Protein AF-A0A5A9FKW9-F1 (afdb_monomer_lite)

Sequence (111 aa):
MALPLELAAQIERFRESRSLQSESDALRRLVEIGLGSIDTPNDLANRCADATSAGNSINYVIANILEDHPLIRSININNETVEIYLHGDQEIHFDKLTKKWLLNRRDLIPF

Structure (mmCIF, N/CA/C/O backbone):
data_AF-A0A5A9FKW9-F1
#
_entry.id   AF-A0A5A9FKW9-F1
#
loop_
_atom_site.group_PDB
_atom_site.id
_atom_site.type_symbol
_atom_site.label_atom_id
_atom_site.label_alt_id
_atom_site.label_comp_id
_atom_site.label_asym_id
_atom_site.label_entity_id
_atom_site.label_seq_id
_atom_site.pdbx_PDB_ins_code
_atom_site.Cartn_x
_atom_site.Cartn_y
_atom_site.Cartn_z
_atom_site.occupancy
_atom_site.B_iso_or_equiv
_atom_site.auth_seq_id
_atom_site.auth_comp_id
_atom_site.auth_asym_id
_atom_site.auth_atom_id
_atom_site.pdbx_PDB_model_num
ATOM 1 N N . MET A 1 1 ? -8.422 -21.767 23.922 1.00 48.41 1 MET A N 1
ATOM 2 C CA . MET A 1 1 ? -7.202 -21.020 24.296 1.00 48.41 1 MET A CA 1
ATOM 3 C C . MET A 1 1 ? -7.657 -19.693 24.869 1.00 48.41 1 MET A C 1
ATOM 5 O O . MET A 1 1 ? -8.474 -19.051 24.226 1.00 48.41 1 MET A O 1
ATOM 9 N N . ALA A 1 2 ? -7.236 -19.337 26.081 1.00 62.31 2 ALA A N 1
ATOM 10 C CA . ALA A 1 2 ? -7.580 -18.046 26.676 1.00 62.31 2 ALA A CA 1
ATOM 11 C C . ALA A 1 2 ? -6.666 -16.955 26.100 1.00 62.31 2 ALA A C 1
ATOM 13 O O . ALA A 1 2 ? -5.482 -17.209 25.872 1.00 62.31 2 ALA A O 1
ATOM 14 N N . LEU A 1 3 ? -7.215 -15.765 25.852 1.00 63.72 3 LEU A N 1
ATOM 15 C CA . LEU A 1 3 ? -6.419 -14.594 25.490 1.00 63.72 3 LEU A CA 1
ATOM 16 C C . LEU A 1 3 ? -5.460 -14.260 26.648 1.00 63.72 3 LEU A C 1
ATOM 18 O O . LEU A 1 3 ? -5.847 -14.409 27.811 1.00 63.72 3 LEU A O 1
ATOM 22 N N . PRO A 1 4 ? -4.221 -13.816 26.368 1.00 82.38 4 PRO A N 1
ATOM 23 C CA . PRO A 1 4 ? -3.322 -13.317 27.403 1.00 82.38 4 PRO A CA 1
ATOM 24 C C . PRO A 1 4 ? -4.030 -12.253 28.250 1.00 82.38 4 PRO A C 1
ATOM 26 O O . PRO A 1 4 ? -4.684 -11.368 27.698 1.00 82.38 4 PRO A O 1
ATOM 29 N N . LEU A 1 5 ? -3.898 -12.329 29.577 1.00 78.75 5 LEU A N 1
ATOM 30 C CA . LEU A 1 5 ? -4.632 -11.478 30.527 1.00 78.75 5 LEU A CA 1
ATOM 31 C C . LEU A 1 5 ? -4.483 -9.977 30.212 1.00 78.75 5 LEU A C 1
ATOM 33 O O . LEU A 1 5 ? -5.436 -9.208 30.306 1.00 78.75 5 LEU A O 1
ATOM 37 N N . GLU A 1 6 ? -3.288 -9.577 29.777 1.00 76.44 6 GLU A N 1
ATOM 38 C CA . GLU A 1 6 ? -2.985 -8.205 29.367 1.00 76.44 6 GLU A CA 1
ATOM 39 C C . GLU A 1 6 ? -3.768 -7.762 28.126 1.00 76.44 6 GLU A C 1
ATOM 41 O O . GLU A 1 6 ? -4.224 -6.622 28.063 1.00 76.44 6 GLU A O 1
ATOM 46 N N . LEU A 1 7 ? -3.956 -8.659 27.155 1.00 78.00 7 LEU A N 1
ATOM 47 C CA . LEU A 1 7 ? -4.681 -8.370 25.922 1.00 78.00 7 LEU A CA 1
ATOM 48 C C . LEU A 1 7 ? -6.181 -8.225 26.195 1.00 78.00 7 LEU A C 1
ATOM 50 O O . LEU A 1 7 ? -6.794 -7.272 25.724 1.00 78.00 7 LEU A O 1
ATOM 54 N N . ALA A 1 8 ? -6.753 -9.101 27.026 1.00 84.12 8 ALA A N 1
ATOM 55 C CA . ALA A 1 8 ? -8.139 -8.972 27.478 1.00 84.12 8 ALA A CA 1
ATOM 56 C C . ALA A 1 8 ? -8.371 -7.634 28.210 1.00 84.12 8 ALA A C 1
ATOM 58 O O . ALA A 1 8 ? -9.327 -6.917 27.921 1.00 84.12 8 ALA A O 1
ATOM 59 N N . ALA A 1 9 ? -7.439 -7.228 29.081 1.00 85.19 9 ALA A N 1
ATOM 60 C CA . ALA A 1 9 ? -7.514 -5.945 29.782 1.00 85.19 9 ALA A CA 1
ATOM 61 C C . ALA A 1 9 ? -7.382 -4.719 28.855 1.00 85.19 9 ALA A C 1
ATOM 63 O O . ALA A 1 9 ? -7.857 -3.634 29.196 1.00 85.19 9 ALA A O 1
ATOM 64 N N . GLN A 1 10 ? -6.711 -4.852 27.708 1.00 83.19 10 GLN A N 1
ATOM 65 C CA . GLN A 1 10 ? -6.640 -3.795 26.694 1.00 83.19 10 GLN A CA 1
ATOM 66 C C . GLN A 1 10 ? -7.922 -3.717 25.860 1.00 83.19 10 GLN A C 1
ATOM 68 O O . GLN A 1 10 ? -8.422 -2.615 25.627 1.00 83.19 10 GLN A O 1
ATOM 73 N N . ILE A 1 11 ? -8.474 -4.867 25.460 1.00 85.75 11 ILE A N 1
ATOM 74 C CA . ILE A 1 11 ? -9.754 -4.944 24.743 1.00 85.75 11 ILE A CA 1
ATOM 75 C C . ILE A 1 11 ? -10.864 -4.324 25.595 1.00 85.75 11 ILE A C 1
ATOM 77 O O . ILE A 1 11 ? -11.657 -3.533 25.086 1.00 85.75 11 ILE A O 1
ATOM 81 N N . GLU A 1 12 ? -10.869 -4.593 26.901 1.00 87.50 12 GLU A N 1
ATOM 82 C CA . GLU A 1 12 ? -11.900 -4.077 27.798 1.00 87.50 12 GLU A CA 1
ATOM 83 C C . GLU A 1 12 ? -11.792 -2.564 28.022 1.00 87.50 12 GLU A C 1
ATOM 85 O O . GLU A 1 12 ? -12.782 -1.843 27.898 1.00 87.50 12 GLU A O 1
ATOM 90 N N . ARG A 1 13 ? -10.574 -2.039 28.208 1.00 87.12 13 ARG A N 1
ATOM 91 C CA . ARG A 1 13 ? -10.339 -0.585 28.243 1.00 87.12 13 ARG A CA 1
ATOM 92 C C . ARG A 1 13 ? -10.785 0.101 26.950 1.00 87.12 13 ARG A C 1
ATOM 94 O O . ARG A 1 13 ? -11.371 1.184 26.986 1.00 87.12 13 ARG A O 1
ATOM 101 N N . PHE A 1 14 ? -10.526 -0.524 25.802 1.00 85.19 14 PHE A N 1
ATOM 102 C CA . PHE A 1 14 ? -10.976 -0.013 24.511 1.00 85.19 14 PHE A CA 1
ATOM 103 C C . PHE A 1 14 ? -12.508 -0.009 24.414 1.00 85.19 14 PHE A C 1
ATOM 105 O O . PHE A 1 14 ? -13.088 1.014 24.038 1.0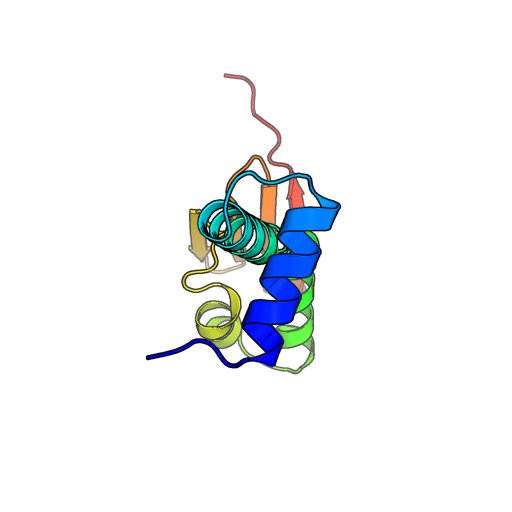0 85.19 14 PHE A O 1
ATOM 112 N N . ARG A 1 15 ? -13.160 -1.107 24.819 1.00 91.94 15 ARG A N 1
ATOM 113 C CA . ARG A 1 15 ? -14.622 -1.245 24.875 1.00 91.94 15 ARG A CA 1
ATOM 114 C C . ARG A 1 15 ? -15.257 -0.122 25.692 1.00 91.94 15 ARG A C 1
ATOM 116 O O . ARG A 1 15 ? -16.152 0.557 25.190 1.00 91.94 15 ARG A O 1
ATOM 123 N N . GLU A 1 16 ? -14.763 0.102 26.909 1.00 88.25 16 GLU A N 1
ATOM 124 C CA . GLU A 1 16 ? -15.250 1.144 27.819 1.00 88.25 16 GLU A CA 1
ATOM 125 C C . GLU A 1 16 ? -15.063 2.545 27.227 1.00 88.25 16 GLU A C 1
ATOM 127 O O . GLU A 1 16 ? -16.019 3.317 27.138 1.00 88.25 16 GLU A O 1
ATOM 132 N N . SER A 1 17 ? -13.862 2.852 26.725 1.00 85.81 17 SER A N 1
ATOM 133 C CA . SER A 1 17 ? -13.538 4.169 26.152 1.00 85.81 17 SER A CA 1
ATOM 134 C C . SER A 1 17 ? -14.388 4.545 24.932 1.00 85.81 17 SER A C 1
ATOM 136 O O . SER A 1 17 ? -14.577 5.725 24.634 1.00 85.81 17 SER A O 1
ATOM 138 N N . ARG A 1 18 ? -14.904 3.542 24.213 1.00 81.31 18 ARG A N 1
ATOM 139 C CA . ARG A 1 18 ? -15.727 3.700 23.008 1.00 81.31 18 ARG A CA 1
ATOM 140 C C . ARG A 1 18 ? -17.201 3.374 23.242 1.00 81.31 18 ARG A C 1
ATOM 142 O O . ARG A 1 18 ? -17.968 3.407 22.284 1.00 81.31 18 ARG A O 1
ATOM 149 N N . SER A 1 19 ? -17.595 3.099 24.490 1.00 89.25 19 SER A N 1
ATOM 150 C CA . SER A 1 19 ? -18.968 2.733 24.870 1.00 89.25 19 SER A CA 1
ATOM 151 C C . SER A 1 19 ? -19.539 1.585 24.025 1.00 89.25 19 SER A C 1
ATOM 153 O O . SER A 1 19 ? -20.692 1.618 23.597 1.00 89.25 19 SER A O 1
ATOM 155 N N . LEU A 1 20 ? -18.712 0.573 23.751 1.00 87.25 20 LEU A N 1
ATOM 156 C CA . LEU A 1 20 ? -19.103 -0.589 22.954 1.00 87.25 20 LEU A CA 1
ATOM 157 C C . LEU A 1 20 ? -19.858 -1.613 23.814 1.00 87.25 20 LEU A C 1
ATOM 159 O O . LEU A 1 20 ? -19.560 -1.817 24.996 1.00 87.25 20 LEU A O 1
ATOM 163 N N . GLN A 1 21 ? -20.851 -2.261 23.205 1.00 85.62 21 GLN A N 1
ATOM 164 C CA . GLN A 1 21 ? -21.820 -3.100 23.914 1.00 85.62 21 GLN A CA 1
ATOM 165 C C . GLN A 1 21 ? -21.248 -4.450 24.360 1.00 85.62 21 GLN A C 1
ATOM 167 O O . GLN A 1 21 ? -21.728 -5.014 25.341 1.00 85.62 21 GLN A O 1
ATOM 172 N N . SER A 1 22 ? -20.214 -4.955 23.684 1.00 89.25 22 SER A N 1
ATOM 173 C CA . SER A 1 22 ? -19.604 -6.246 24.003 1.00 89.25 22 SER A CA 1
ATOM 174 C C . SER A 1 22 ? -18.097 -6.274 23.741 1.00 89.25 22 SER A C 1
ATOM 176 O O . SER A 1 22 ? -17.563 -5.481 22.961 1.00 89.25 22 SER A O 1
ATOM 178 N N . GLU A 1 23 ? -17.405 -7.214 24.387 1.00 85.69 23 GLU A N 1
ATOM 179 C CA . GLU A 1 23 ? -15.996 -7.523 24.108 1.00 85.69 23 GLU A CA 1
ATOM 180 C C . GLU A 1 23 ? -15.810 -7.955 22.645 1.00 85.69 23 GLU A C 1
ATOM 182 O O . GLU A 1 23 ? -14.850 -7.556 21.992 1.00 85.69 23 GLU A O 1
ATOM 187 N N . SER A 1 24 ? -16.769 -8.705 22.090 1.00 85.94 24 SER A N 1
ATOM 188 C CA . SER A 1 24 ? -16.757 -9.122 20.684 1.00 85.94 24 SER A CA 1
ATOM 189 C C . SER A 1 24 ? -16.851 -7.940 19.715 1.00 85.94 24 SER A C 1
ATOM 191 O O . SER A 1 24 ? -16.163 -7.947 18.696 1.00 85.94 24 SER A O 1
ATOM 193 N N . ASP A 1 25 ? -17.633 -6.904 20.037 1.00 81.94 25 ASP A N 1
ATOM 194 C CA . ASP A 1 25 ? -17.689 -5.671 19.239 1.00 81.94 25 ASP A CA 1
ATOM 195 C C . ASP A 1 25 ? -16.385 -4.880 19.333 1.00 81.94 25 ASP A C 1
ATOM 197 O O . ASP A 1 25 ? -15.910 -4.353 18.329 1.00 81.94 25 ASP A O 1
ATOM 201 N N . ALA A 1 26 ? -15.773 -4.828 20.519 1.00 86.12 26 ALA A N 1
ATOM 202 C CA . ALA A 1 26 ? -14.461 -4.219 20.708 1.00 86.12 26 ALA A CA 1
ATOM 203 C C . ALA A 1 26 ? -13.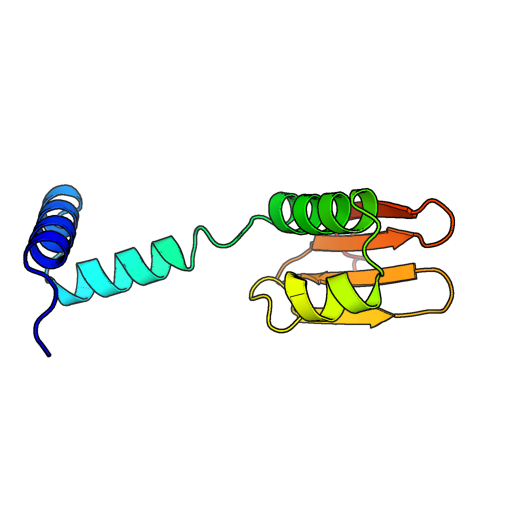381 -4.949 19.903 1.00 86.12 26 ALA A C 1
ATOM 205 O O . ALA A 1 26 ? -12.608 -4.302 19.202 1.00 86.12 26 ALA A O 1
ATOM 206 N N . LEU A 1 27 ? -13.376 -6.283 19.928 1.00 86.19 27 LEU A N 1
ATOM 207 C CA . LEU A 1 27 ? -12.487 -7.122 19.125 1.00 86.19 27 LEU A CA 1
ATOM 208 C C . LEU A 1 27 ? -12.701 -6.910 17.630 1.00 86.19 27 LEU A C 1
ATOM 210 O O . LEU A 1 27 ? -11.740 -6.630 16.920 1.00 86.19 27 LEU A O 1
ATOM 214 N N . ARG A 1 28 ? -13.949 -6.980 17.150 1.00 82.88 28 ARG A N 1
ATOM 215 C CA . ARG A 1 28 ? -14.274 -6.706 15.745 1.00 82.88 28 ARG A CA 1
ATOM 216 C 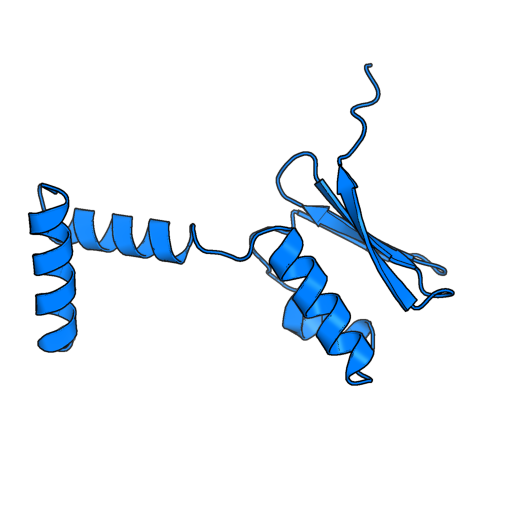C . ARG A 1 28 ? -13.789 -5.317 15.349 1.00 82.88 28 ARG A C 1
ATOM 218 O O . ARG A 1 28 ? -13.159 -5.185 14.310 1.00 82.88 28 ARG A O 1
ATOM 225 N N . ARG A 1 29 ? -14.022 -4.299 16.179 1.00 78.00 29 ARG A N 1
ATOM 226 C CA . ARG A 1 29 ? -13.641 -2.922 15.863 1.00 78.00 29 ARG A CA 1
ATOM 227 C C . ARG A 1 29 ? -12.134 -2.697 15.923 1.00 78.00 29 ARG A C 1
ATOM 229 O O . ARG A 1 29 ? -11.620 -1.954 15.102 1.00 78.00 29 ARG A O 1
ATOM 236 N N . LEU A 1 30 ? -11.419 -3.340 16.843 1.00 81.75 30 LEU A N 1
ATOM 237 C CA . LEU A 1 30 ? -9.954 -3.323 16.897 1.00 81.75 30 LEU A CA 1
ATOM 238 C C . LEU A 1 30 ? -9.339 -4.043 15.702 1.00 81.75 30 LEU A C 1
ATOM 240 O O . LEU A 1 30 ? -8.355 -3.564 15.156 1.00 81.75 30 LEU A O 1
ATOM 244 N N . VAL A 1 31 ? -9.937 -5.153 15.270 1.00 80.25 31 VAL A N 1
ATOM 245 C CA . VAL A 1 31 ? -9.544 -5.849 14.044 1.00 80.25 31 VAL A CA 1
ATOM 246 C C . VAL A 1 31 ? -9.847 -4.976 12.833 1.00 80.25 31 VAL A C 1
ATOM 248 O O . VAL A 1 31 ? -8.961 -4.782 12.027 1.00 80.25 31 VAL A O 1
ATOM 251 N N . GLU A 1 32 ? -11.022 -4.359 12.724 1.00 74.62 32 GLU A N 1
ATOM 252 C CA . GLU A 1 32 ? -11.350 -3.405 11.653 1.00 74.62 32 GLU A CA 1
ATOM 253 C C . GLU A 1 32 ? -10.465 -2.158 11.667 1.00 74.62 32 GLU A C 1
ATOM 255 O O . GLU A 1 32 ? -10.193 -1.610 10.611 1.00 74.62 32 GLU A O 1
ATOM 260 N N . ILE A 1 33 ? -10.026 -1.691 12.839 1.00 71.81 33 ILE A N 1
ATOM 261 C CA . ILE A 1 33 ? -9.079 -0.581 12.964 1.00 71.81 33 ILE A CA 1
ATOM 262 C C . ILE A 1 33 ? -7.682 -1.046 12.592 1.00 71.81 33 ILE A C 1
ATOM 264 O O . ILE A 1 33 ? -7.033 -0.328 11.861 1.00 71.81 33 ILE A O 1
A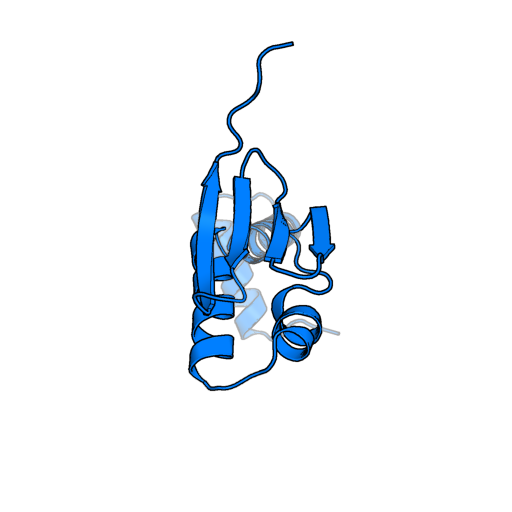TOM 268 N N . GLY A 1 34 ? -7.226 -2.224 13.015 1.00 69.12 34 GLY A N 1
ATOM 269 C CA . GLY A 1 34 ? -5.938 -2.790 12.599 1.00 69.12 34 GLY A CA 1
ATOM 270 C C . GLY A 1 34 ? -5.897 -3.102 11.100 1.00 69.12 34 GLY A C 1
ATOM 271 O O . GLY A 1 34 ? -4.898 -2.861 10.431 1.00 69.12 34 GLY A O 1
ATOM 272 N N . LEU A 1 35 ? -7.028 -3.563 10.564 1.00 64.56 35 LEU A N 1
ATOM 273 C CA . LEU A 1 35 ? -7.303 -3.743 9.141 1.00 64.56 35 LEU A CA 1
ATOM 274 C C . LEU A 1 35 ? -7.686 -2.420 8.443 1.00 64.56 35 LEU A C 1
ATOM 276 O O . LEU A 1 35 ? -7.837 -2.378 7.234 1.00 64.56 35 LEU A O 1
ATOM 280 N N . GLY A 1 36 ? -7.886 -1.328 9.171 1.00 56.09 36 GLY A N 1
ATOM 281 C CA . GLY A 1 36 ? -8.247 -0.008 8.636 1.00 56.09 36 GLY A CA 1
ATOM 282 C C . GLY A 1 36 ? -7.085 0.980 8.708 1.00 56.09 36 GLY A C 1
ATOM 283 O O . GLY A 1 36 ? -7.038 1.939 7.948 1.00 56.09 36 GLY A O 1
ATOM 284 N N . SER A 1 37 ? -6.124 0.707 9.590 1.00 56.44 37 SER A N 1
ATOM 285 C CA . SER A 1 37 ? -4.777 1.266 9.663 1.00 56.44 37 SER A CA 1
ATOM 286 C C . SER A 1 37 ? -3.818 0.549 8.714 1.00 56.44 37 SER A C 1
ATOM 288 O O . SER A 1 37 ? -2.608 0.720 8.828 1.00 56.44 37 SER A O 1
ATOM 290 N N . ILE A 1 38 ? -4.359 -0.287 7.822 1.00 62.88 38 ILE A N 1
ATOM 291 C CA . ILE A 1 38 ? -3.669 -0.803 6.645 1.00 62.88 38 ILE A CA 1
ATOM 292 C C . ILE A 1 38 ? -3.117 0.400 5.889 1.00 62.88 38 ILE A C 1
ATOM 294 O O . ILE A 1 38 ? -3.864 1.351 5.658 1.00 62.88 38 ILE A O 1
ATOM 298 N N . ASP A 1 39 ? -1.820 0.337 5.576 1.00 73.94 39 ASP A N 1
ATOM 299 C CA . ASP A 1 39 ? -1.047 1.295 4.781 1.00 73.94 39 ASP A CA 1
ATOM 300 C C . ASP A 1 39 ? -1.930 2.186 3.907 1.00 73.94 39 ASP A C 1
ATOM 302 O O . ASP A 1 39 ? -2.747 1.687 3.136 1.00 73.94 39 ASP A O 1
ATOM 306 N N . THR A 1 40 ? -1.754 3.505 3.971 1.00 85.62 40 THR A N 1
ATOM 307 C CA . THR A 1 40 ? -2.326 4.377 2.944 1.00 85.62 40 THR A CA 1
ATOM 308 C C . THR A 1 40 ? -1.652 4.087 1.595 1.00 85.62 40 THR A C 1
ATOM 310 O O . THR A 1 40 ? -0.543 3.549 1.551 1.00 85.62 40 THR A O 1
ATOM 313 N N . PRO A 1 41 ? -2.245 4.491 0.456 1.00 88.00 41 PRO A N 1
ATOM 314 C CA . PRO A 1 41 ? -1.564 4.416 -0.838 1.00 88.00 41 PRO A CA 1
ATOM 315 C C . PRO A 1 41 ? -0.163 5.050 -0.840 1.00 88.00 41 PRO A C 1
ATOM 317 O O . PRO A 1 41 ? 0.728 4.566 -1.534 1.00 88.00 41 PRO A O 1
ATOM 320 N N . ASN A 1 42 ? 0.042 6.101 -0.036 1.00 87.00 42 ASN A N 1
ATOM 321 C CA . ASN A 1 42 ? 1.354 6.714 0.160 1.00 87.00 42 ASN A CA 1
ATOM 322 C C . ASN A 1 42 ? 2.309 5.797 0.929 1.00 87.00 42 ASN A C 1
ATOM 324 O O . ASN A 1 42 ? 3.464 5.674 0.535 1.00 87.00 42 ASN A O 1
ATOM 328 N N . ASP A 1 43 ? 1.846 5.142 1.993 1.00 89.56 43 ASP A N 1
ATOM 329 C CA . ASP A 1 43 ? 2.680 4.226 2.780 1.00 89.56 43 ASP A CA 1
ATOM 330 C C . ASP A 1 43 ? 3.114 3.023 1.935 1.00 89.56 43 ASP A C 1
ATOM 332 O O . ASP A 1 43 ? 4.296 2.678 1.900 1.00 89.56 43 ASP A O 1
ATOM 336 N N . LEU A 1 44 ? 2.191 2.461 1.147 1.00 89.44 44 LEU A N 1
ATOM 337 C CA . LEU A 1 44 ? 2.494 1.389 0.200 1.00 89.44 44 LEU A CA 1
ATOM 338 C C . LEU A 1 44 ? 3.524 1.832 -0.855 1.00 89.44 44 LEU A C 1
ATOM 340 O O . LEU A 1 44 ? 4.491 1.112 -1.114 1.00 89.44 44 LEU A O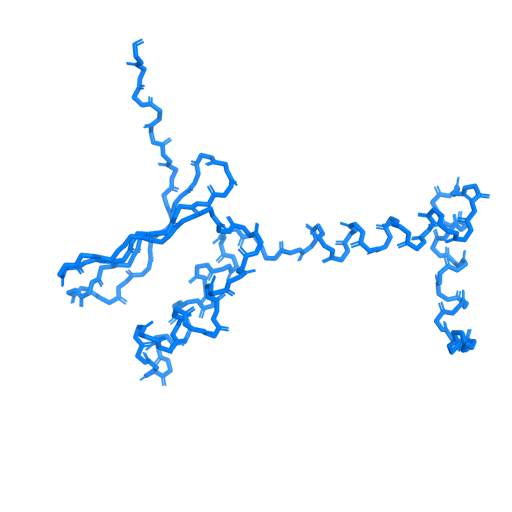 1
ATOM 344 N N . ALA A 1 45 ? 3.358 3.024 -1.438 1.00 91.12 45 ALA A N 1
ATOM 345 C CA . ALA A 1 45 ? 4.307 3.572 -2.408 1.00 91.12 45 ALA A CA 1
ATOM 346 C C . ALA A 1 45 ? 5.696 3.814 -1.788 1.00 91.12 45 ALA A C 1
ATOM 348 O O . ALA A 1 45 ? 6.708 3.471 -2.402 1.00 91.12 45 ALA A O 1
ATOM 349 N N . ASN A 1 46 ? 5.749 4.337 -0.559 1.00 90.69 46 ASN A N 1
ATOM 350 C CA . ASN A 1 46 ? 6.995 4.561 0.175 1.00 90.69 46 ASN A CA 1
ATOM 351 C C . ASN A 1 46 ? 7.724 3.244 0.454 1.00 90.69 46 ASN A C 1
ATOM 353 O O . ASN A 1 46 ? 8.908 3.132 0.153 1.00 90.69 46 ASN A O 1
ATOM 357 N N . ARG A 1 47 ? 7.018 2.205 0.916 1.00 90.31 47 ARG A N 1
ATOM 358 C CA . ARG A 1 47 ? 7.608 0.872 1.133 1.00 90.31 47 ARG A CA 1
ATOM 359 C C . ARG A 1 47 ? 8.202 0.286 -0.147 1.00 90.31 47 ARG A C 1
ATOM 361 O O . ARG A 1 47 ? 9.281 -0.308 -0.116 1.00 90.31 47 ARG A O 1
ATOM 368 N N . CYS A 1 48 ? 7.519 0.466 -1.277 1.00 92.69 48 CYS A N 1
ATOM 369 C CA . CYS A 1 48 ? 8.035 0.046 -2.576 1.00 92.69 48 CYS A CA 1
ATOM 370 C C . CYS A 1 48 ? 9.313 0.812 -2.942 1.00 92.69 48 CYS A C 1
ATOM 372 O O . CYS A 1 48 ? 10.303 0.194 -3.342 1.00 92.69 48 CYS A O 1
ATOM 374 N N . ALA A 1 49 ? 9.311 2.134 -2.748 1.00 92.12 49 ALA A N 1
ATOM 375 C CA . ALA A 1 49 ? 10.460 2.996 -2.998 1.00 92.12 49 ALA A CA 1
ATOM 376 C C . ALA A 1 49 ? 11.664 2.632 -2.121 1.00 92.12 49 ALA A C 1
ATOM 378 O O . ALA A 1 49 ? 12.774 2.490 -2.648 1.00 92.12 49 ALA A O 1
ATOM 379 N N . ASP A 1 50 ? 11.445 2.403 -0.829 1.00 92.62 50 ASP A N 1
ATOM 380 C CA . ASP A 1 50 ? 12.470 2.003 0.133 1.00 92.62 50 ASP A CA 1
ATOM 381 C C . ASP A 1 50 ? 13.100 0.664 -0.253 1.00 92.62 50 ASP A C 1
ATOM 383 O O . ASP A 1 50 ? 14.325 0.540 -0.304 1.00 92.62 50 ASP A O 1
ATOM 387 N N . ALA A 1 51 ? 12.282 -0.326 -0.620 1.00 91.88 51 ALA A N 1
ATOM 388 C CA . ALA A 1 51 ? 12.777 -1.630 -1.042 1.00 91.88 51 ALA A CA 1
ATOM 389 C C . ALA A 1 51 ? 13.639 -1.542 -2.309 1.00 91.88 51 ALA A C 1
ATOM 391 O O . ALA A 1 51 ? 14.722 -2.133 -2.344 1.00 91.88 51 ALA A O 1
ATOM 392 N N . THR A 1 52 ? 13.218 -0.772 -3.320 1.00 91.94 52 THR A N 1
ATOM 393 C CA . THR A 1 52 ? 14.051 -0.528 -4.510 1.00 91.94 52 THR A CA 1
ATOM 394 C C . THR A 1 52 ? 15.320 0.262 -4.195 1.00 91.94 52 THR A C 1
ATOM 396 O O . THR A 1 52 ? 16.375 -0.041 -4.751 1.00 91.94 52 THR A O 1
ATOM 399 N N . SER A 1 53 ? 15.255 1.238 -3.285 1.00 90.88 53 SER A N 1
ATOM 400 C CA . SER A 1 53 ? 16.410 2.051 -2.875 1.00 90.88 53 SER A CA 1
ATOM 401 C C . SER A 1 53 ? 17.439 1.232 -2.091 1.00 90.88 53 SER A C 1
ATOM 403 O O . SER A 1 53 ? 18.639 1.454 -2.229 1.00 90.88 53 SER A O 1
ATOM 405 N N . ALA A 1 54 ? 16.985 0.222 -1.346 1.00 91.31 54 ALA A N 1
ATOM 406 C CA . ALA A 1 54 ? 17.828 -0.775 -0.691 1.00 91.31 54 ALA A CA 1
ATOM 407 C C . ALA A 1 54 ? 18.453 -1.799 -1.666 1.00 91.31 54 ALA A C 1
ATOM 409 O O . ALA A 1 54 ? 19.174 -2.697 -1.237 1.00 91.31 54 ALA A O 1
ATOM 410 N N . GLY A 1 55 ? 18.195 -1.680 -2.975 1.00 91.50 55 GLY A N 1
ATOM 411 C CA . GLY A 1 55 ? 18.766 -2.543 -4.011 1.00 91.50 55 GLY A CA 1
ATOM 412 C C . GLY A 1 55 ? 17.956 -3.805 -4.308 1.00 91.50 55 GLY A C 1
ATOM 413 O O . GLY A 1 55 ? 18.419 -4.650 -5.078 1.00 91.50 55 GLY A O 1
ATOM 414 N N . ASN A 1 56 ? 16.752 -3.948 -3.746 1.00 91.81 56 ASN A N 1
ATOM 415 C CA . ASN A 1 56 ? 15.901 -5.089 -4.063 1.00 91.81 56 ASN A CA 1
ATOM 416 C C . ASN A 1 56 ? 15.343 -4.994 -5.488 1.00 91.81 56 ASN A C 1
ATOM 418 O O . ASN A 1 56 ? 15.070 -3.914 -6.018 1.00 91.81 56 ASN A O 1
ATOM 422 N N . SER A 1 57 ? 15.154 -6.158 -6.111 1.00 91.06 57 SER A N 1
ATOM 423 C CA . SER A 1 57 ? 14.564 -6.251 -7.447 1.00 91.06 57 SER A CA 1
ATOM 424 C C . SER A 1 57 ? 13.061 -5.958 -7.431 1.00 91.06 57 SER A C 1
ATOM 426 O O . SER A 1 57 ? 12.386 -6.116 -6.416 1.00 91.06 57 SER A O 1
ATOM 428 N N . ILE A 1 58 ? 12.500 -5.615 -8.589 1.00 89.75 58 ILE A N 1
ATOM 429 C CA . ILE A 1 58 ? 11.048 -5.435 -8.728 1.00 89.75 58 ILE A CA 1
ATOM 430 C C . ILE A 1 58 ? 10.277 -6.725 -8.458 1.00 89.75 58 ILE A C 1
ATOM 432 O O . ILE A 1 58 ? 9.228 -6.680 -7.827 1.00 89.75 58 ILE A O 1
ATOM 436 N N . ASN A 1 59 ? 10.830 -7.880 -8.829 1.00 90.69 59 ASN A N 1
ATOM 437 C CA . ASN A 1 59 ? 10.222 -9.169 -8.499 1.00 90.69 59 ASN A CA 1
ATOM 438 C C . ASN A 1 59 ? 10.156 -9.391 -6.981 1.00 90.69 59 ASN A C 1
ATOM 440 O O . ASN A 1 59 ? 9.175 -9.938 -6.490 1.00 90.69 59 ASN A O 1
ATOM 444 N N . TYR A 1 60 ? 11.165 -8.928 -6.234 1.00 92.25 60 TYR A N 1
ATOM 445 C CA . TYR A 1 60 ? 11.131 -8.960 -4.772 1.00 92.25 60 TYR A CA 1
ATOM 446 C C . TYR A 1 60 ? 10.022 -8.061 -4.220 1.00 92.25 60 TYR A C 1
ATOM 448 O O . TYR A 1 60 ? 9.259 -8.508 -3.368 1.00 92.25 60 TYR A O 1
ATOM 456 N N . VAL A 1 61 ? 9.905 -6.826 -4.721 1.00 92.38 61 VAL A N 1
ATOM 457 C CA . VAL A 1 61 ? 8.846 -5.891 -4.303 1.00 92.38 61 VAL A CA 1
ATOM 458 C C . VAL A 1 61 ? 7.464 -6.483 -4.571 1.00 92.38 61 VAL A C 1
ATOM 460 O O . VAL A 1 61 ? 6.615 -6.469 -3.685 1.00 92.38 61 VAL A O 1
ATOM 463 N N . ILE A 1 62 ? 7.259 -7.072 -5.751 1.00 90.62 62 ILE A N 1
ATOM 464 C CA . ILE A 1 62 ? 5.998 -7.733 -6.094 1.00 90.62 62 ILE A CA 1
ATOM 465 C C . ILE A 1 62 ? 5.692 -8.848 -5.094 1.00 90.62 62 ILE A C 1
ATOM 467 O O . ILE A 1 62 ? 4.654 -8.790 -4.453 1.00 90.62 62 ILE A O 1
ATOM 471 N N . ALA A 1 63 ? 6.609 -9.794 -4.890 1.00 89.69 63 ALA A N 1
ATOM 472 C CA . ALA A 1 63 ? 6.358 -10.965 -4.048 1.00 89.69 63 ALA A CA 1
ATOM 473 C C . ALA A 1 63 ? 6.283 -10.675 -2.534 1.00 89.69 63 ALA A C 1
ATOM 475 O O . ALA A 1 63 ? 5.714 -11.456 -1.786 1.00 89.69 63 ALA A O 1
ATOM 476 N N . ASN A 1 64 ? 6.898 -9.591 -2.042 1.00 87.25 64 ASN A N 1
ATOM 477 C CA . ASN A 1 64 ? 7.042 -9.365 -0.590 1.00 87.25 64 ASN A CA 1
ATOM 478 C C . ASN A 1 64 ? 6.301 -8.130 -0.070 1.00 87.25 64 ASN A C 1
ATOM 480 O O . ASN A 1 64 ? 6.185 -7.951 1.143 1.00 87.25 64 ASN A O 1
ATOM 484 N N . ILE A 1 65 ? 5.853 -7.244 -0.958 1.00 89.12 65 ILE A N 1
ATOM 485 C CA . ILE A 1 65 ? 5.176 -5.996 -0.580 1.00 89.12 65 ILE A CA 1
ATOM 486 C C . ILE A 1 65 ? 3.794 -5.918 -1.219 1.00 89.12 65 ILE A C 1
ATOM 488 O O . ILE A 1 65 ? 2.854 -5.481 -0.559 1.00 89.12 65 ILE A O 1
ATOM 492 N N . LEU A 1 66 ? 3.672 -6.321 -2.486 1.00 89.81 66 LEU A N 1
ATOM 493 C CA . LEU A 1 66 ? 2.449 -6.136 -3.266 1.00 89.81 66 LEU A CA 1
ATOM 494 C C . LEU A 1 66 ? 1.554 -7.380 -3.290 1.00 89.81 66 LEU A C 1
ATOM 496 O O . LEU A 1 66 ? 0.335 -7.256 -3.347 1.00 89.81 66 LEU A O 1
ATOM 500 N N . GLU A 1 67 ? 2.132 -8.576 -3.276 1.00 84.94 67 GLU A N 1
ATOM 501 C CA . GLU A 1 67 ? 1.373 -9.824 -3.298 1.00 84.94 67 GLU A CA 1
ATOM 502 C C . GLU A 1 67 ? 0.407 -9.879 -2.106 1.00 84.94 67 GLU A C 1
ATOM 504 O O . GLU A 1 67 ? 0.779 -9.584 -0.971 1.00 84.94 67 GLU A O 1
ATOM 509 N N . ASP A 1 68 ? -0.864 -10.164 -2.402 1.00 81.81 68 ASP A N 1
ATOM 510 C CA . ASP A 1 68 ? -1.982 -10.187 -1.451 1.00 81.81 68 ASP A CA 1
ATOM 511 C C . ASP A 1 68 ? -2.194 -8.898 -0.636 1.00 81.81 68 ASP A C 1
ATOM 513 O O . ASP A 1 68 ? -2.913 -8.898 0.370 1.00 81.81 68 ASP A O 1
ATOM 517 N N . HIS A 1 69 ? -1.617 -7.768 -1.065 1.00 84.25 69 HIS A N 1
ATOM 518 C CA . HIS A 1 69 ? -1.799 -6.518 -0.346 1.00 84.25 69 HIS A CA 1
ATOM 519 C C . HIS A 1 69 ? -3.263 -6.042 -0.458 1.00 84.25 69 HIS A C 1
ATOM 521 O O . HIS A 1 69 ? -3.768 -5.850 -1.563 1.00 84.25 69 HIS A O 1
ATOM 527 N N . PRO A 1 70 ? -3.948 -5.752 0.660 1.00 82.56 70 PRO A N 1
ATOM 528 C CA . PRO A 1 70 ? -5.392 -5.481 0.695 1.00 82.56 70 PRO A CA 1
ATOM 529 C C . PRO A 1 70 ? -5.821 -4.190 -0.012 1.00 82.56 70 PRO A C 1
ATOM 531 O O . PRO A 1 70 ? -6.984 -4.042 -0.375 1.00 82.56 70 PRO A O 1
ATOM 534 N N . LEU A 1 71 ? -4.896 -3.250 -0.230 1.00 86.38 71 LEU A N 1
ATOM 535 C CA . LEU A 1 71 ? -5.159 -2.095 -1.092 1.00 86.38 71 LEU A CA 1
ATOM 536 C C . LEU A 1 71 ? -5.130 -2.423 -2.586 1.00 86.38 71 LEU A C 1
ATOM 538 O O . LEU A 1 71 ? -5.606 -1.606 -3.364 1.00 86.38 71 LEU A O 1
ATOM 542 N N . ILE A 1 72 ? -4.559 -3.547 -3.012 1.00 88.44 72 ILE A N 1
ATOM 543 C CA . ILE A 1 72 ? -4.280 -3.824 -4.420 1.00 88.44 72 ILE A CA 1
ATOM 544 C C . ILE A 1 72 ? -5.424 -4.614 -5.039 1.00 88.44 72 ILE A C 1
ATOM 546 O O . ILE A 1 72 ? -5.766 -5.709 -4.611 1.00 88.44 72 ILE A O 1
ATOM 550 N N . ARG A 1 73 ? -5.970 -4.064 -6.121 1.00 88.62 73 ARG A N 1
ATOM 551 C CA . ARG A 1 73 ? -6.960 -4.726 -6.966 1.00 88.62 73 ARG A CA 1
ATOM 552 C C . ARG A 1 73 ? -6.300 -5.576 -8.048 1.00 88.62 73 ARG A C 1
ATOM 554 O O . ARG A 1 73 ? -6.785 -6.655 -8.371 1.00 88.62 73 ARG A O 1
ATOM 561 N N . SER A 1 74 ? -5.251 -5.051 -8.677 1.00 91.00 74 SER A N 1
ATOM 562 C CA . SER A 1 74 ? -4.550 -5.730 -9.770 1.00 91.00 74 SER A CA 1
ATOM 563 C C . SER A 1 74 ? -3.188 -5.103 -10.026 1.00 91.00 74 SER A C 1
ATOM 565 O O . SER A 1 74 ? -3.024 -3.897 -9.847 1.00 91.00 74 SER A O 1
ATOM 567 N N . ILE A 1 75 ? -2.249 -5.905 -10.523 1.00 91.94 75 ILE A N 1
ATOM 568 C CA . ILE A 1 75 ? -0.908 -5.473 -10.922 1.00 91.94 75 ILE A CA 1
ATOM 569 C C . ILE A 1 75 ? -0.749 -5.773 -12.412 1.00 91.94 75 ILE A C 1
ATOM 571 O O . ILE A 1 75 ? -0.995 -6.898 -12.845 1.00 91.94 75 ILE A O 1
ATOM 575 N N . ASN A 1 76 ? -0.345 -4.775 -13.190 1.00 91.50 76 ASN A N 1
ATOM 576 C CA . ASN A 1 76 ? -0.012 -4.913 -14.600 1.00 91.50 76 ASN A CA 1
ATOM 577 C C . ASN A 1 76 ? 1.479 -4.633 -14.795 1.00 91.50 76 ASN A C 1
ATOM 579 O O . ASN A 1 76 ? 2.010 -3.632 -14.317 1.00 91.50 76 ASN A O 1
ATOM 583 N N . ILE A 1 77 ? 2.167 -5.539 -15.482 1.00 89.31 77 ILE A N 1
ATOM 584 C CA . ILE A 1 77 ? 3.609 -5.458 -15.703 1.00 89.31 77 ILE A CA 1
ATOM 585 C C . ILE A 1 77 ? 3.828 -5.423 -17.204 1.00 89.31 77 ILE A C 1
ATOM 587 O O . ILE A 1 77 ? 3.499 -6.378 -17.905 1.00 89.31 77 ILE A O 1
ATOM 591 N N . ASN A 1 78 ? 4.425 -4.342 -17.691 1.00 85.56 78 ASN A N 1
ATOM 592 C CA . ASN A 1 78 ? 4.864 -4.244 -19.077 1.00 85.56 78 ASN A CA 1
ATOM 593 C C . ASN A 1 78 ? 6.399 -4.105 -19.130 1.00 85.56 78 ASN A C 1
ATOM 595 O O . ASN A 1 78 ? 7.090 -4.204 -18.108 1.00 85.56 78 ASN A O 1
ATOM 599 N N . ASN A 1 79 ? 6.971 -3.941 -20.324 1.00 80.12 79 ASN A N 1
ATOM 600 C CA . ASN A 1 79 ? 8.428 -3.907 -20.486 1.00 80.12 79 ASN A C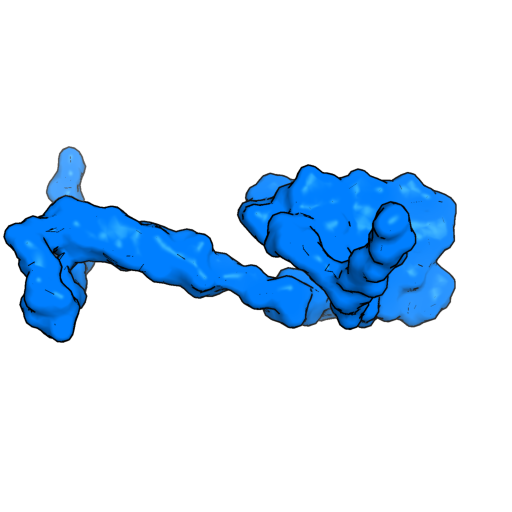A 1
ATOM 601 C C . ASN A 1 79 ? 9.086 -2.711 -19.783 1.00 80.12 79 ASN A C 1
ATOM 603 O O . ASN A 1 79 ? 10.214 -2.842 -19.310 1.00 80.12 79 ASN A O 1
ATOM 607 N N . GLU A 1 80 ? 8.378 -1.593 -19.642 1.00 83.31 80 GLU A N 1
ATOM 608 C CA . GLU A 1 80 ? 8.935 -0.311 -19.195 1.00 83.31 80 GLU A CA 1
ATOM 609 C C . GLU A 1 80 ? 8.442 0.102 -17.804 1.00 83.31 80 GLU A C 1
ATOM 611 O O . GLU A 1 80 ? 9.113 0.863 -17.109 1.00 83.31 80 GLU A O 1
ATOM 616 N N . THR A 1 81 ? 7.316 -0.446 -17.352 1.00 87.75 81 THR A N 1
ATOM 617 C CA . THR A 1 81 ? 6.612 0.011 -16.160 1.00 87.75 81 THR A CA 1
ATOM 618 C C . THR A 1 81 ? 5.952 -1.124 -15.371 1.00 87.75 81 THR A C 1
ATOM 620 O O . THR A 1 81 ? 5.765 -2.247 -15.859 1.00 87.75 81 THR A O 1
ATOM 623 N N . VAL A 1 82 ? 5.649 -0.838 -14.102 1.00 91.06 82 VAL A N 1
ATOM 624 C CA . VAL A 1 82 ? 4.734 -1.628 -13.266 1.00 91.06 82 VAL A CA 1
ATOM 625 C C . VAL A 1 82 ? 3.607 -0.716 -12.811 1.00 91.06 82 VAL A C 1
ATOM 627 O O . VAL A 1 82 ? 3.852 0.299 -12.168 1.00 91.06 82 VAL A O 1
ATOM 630 N N . GLU A 1 83 ? 2.379 -1.083 -13.138 1.00 92.62 83 GLU A N 1
ATOM 631 C CA . GLU A 1 83 ? 1.169 -0.363 -12.756 1.00 92.62 83 GLU A CA 1
ATOM 632 C C . GLU A 1 83 ? 0.432 -1.170 -11.690 1.00 92.62 83 GLU A C 1
ATOM 634 O O . GLU A 1 83 ? 0.121 -2.347 -11.879 1.00 92.62 83 GLU A O 1
ATOM 639 N N . ILE A 1 84 ? 0.144 -0.542 -10.560 1.00 92.56 84 ILE A N 1
ATOM 640 C CA . ILE A 1 84 ? -0.570 -1.145 -9.442 1.00 92.56 84 ILE A CA 1
ATOM 641 C C . ILE A 1 84 ? -1.863 -0.374 -9.268 1.00 92.56 84 ILE A C 1
ATOM 643 O O . ILE A 1 84 ? -1.874 0.798 -8.895 1.00 92.56 84 ILE A O 1
ATOM 647 N N . TYR A 1 85 ? -2.967 -1.058 -9.508 1.00 91.25 85 TYR A N 1
ATOM 648 C CA . TYR A 1 85 ? -4.290 -0.486 -9.372 1.00 91.25 85 TYR A CA 1
ATOM 649 C C . TYR A 1 85 ? -4.813 -0.775 -7.978 1.00 91.25 85 TYR A C 1
ATOM 651 O O . TYR A 1 85 ? -4.895 -1.939 -7.577 1.00 91.25 85 TYR A O 1
ATOM 659 N N . LEU A 1 86 ? -5.159 0.281 -7.247 1.00 89.62 86 LEU A N 1
ATOM 660 C CA . LEU A 1 86 ? -5.639 0.161 -5.880 1.00 89.62 86 LEU A CA 1
ATOM 661 C C . LEU A 1 86 ? -7.168 0.076 -5.836 1.00 89.62 86 LEU A C 1
ATOM 663 O O . LEU A 1 86 ? -7.868 0.409 -6.795 1.00 89.62 86 LEU A O 1
ATOM 667 N N . HIS A 1 87 ? -7.705 -0.378 -4.711 1.00 81.19 87 HIS A N 1
ATOM 668 C CA . HIS A 1 87 ? -9.114 -0.210 -4.396 1.00 81.19 87 HIS A CA 1
ATOM 669 C C . HIS A 1 87 ? -9.408 1.288 -4.208 1.00 81.19 87 HIS A C 1
ATOM 671 O O . HIS A 1 87 ? -8.961 1.902 -3.243 1.00 81.19 87 HIS A O 1
ATOM 677 N N . GLY A 1 88 ? -10.141 1.874 -5.159 1.00 77.62 88 GLY A N 1
ATOM 678 C CA . GLY A 1 88 ? -10.421 3.312 -5.245 1.00 77.62 88 GLY A CA 1
ATOM 679 C C . GLY A 1 88 ? -9.934 3.915 -6.567 1.00 77.62 88 GLY A C 1
ATOM 680 O O . GLY A 1 88 ? -9.531 3.195 -7.478 1.00 77.62 88 GLY A O 1
ATOM 681 N N . ASP A 1 89 ? -9.952 5.244 -6.667 1.00 81.62 89 ASP A N 1
ATOM 682 C CA . ASP A 1 89 ? -9.521 5.984 -7.866 1.00 81.62 89 ASP A CA 1
ATOM 683 C C . ASP A 1 89 ? -8.024 6.340 -7.817 1.00 81.62 89 ASP A C 1
ATOM 685 O O . ASP A 1 89 ? -7.613 7.442 -8.183 1.00 81.62 89 ASP A O 1
ATOM 689 N N . GLN A 1 90 ? -7.189 5.431 -7.306 1.00 87.69 90 GLN A N 1
ATOM 690 C CA . GLN A 1 90 ? -5.748 5.641 -7.140 1.00 87.69 90 GLN A CA 1
ATOM 691 C C . GLN A 1 90 ? -4.939 4.506 -7.760 1.00 87.69 90 GLN A C 1
ATOM 693 O O . GLN A 1 90 ? -5.363 3.348 -7.785 1.00 87.69 90 GLN A O 1
ATOM 698 N N . GLU A 1 91 ? -3.744 4.844 -8.229 1.00 91.56 91 GLU A N 1
ATOM 699 C CA . GLU A 1 91 ? -2.806 3.896 -8.820 1.00 91.56 91 GLU A CA 1
ATOM 700 C C . GLU A 1 91 ? -1.365 4.260 -8.467 1.00 91.56 91 GLU A C 1
ATOM 702 O O . GLU A 1 91 ? -1.010 5.435 -8.368 1.00 91.56 91 GLU A O 1
ATOM 707 N N . ILE A 1 92 ? -0.532 3.243 -8.272 1.00 91.81 92 ILE A N 1
ATOM 708 C CA . ILE A 1 92 ? 0.907 3.399 -8.079 1.00 91.81 92 ILE A CA 1
ATOM 709 C C . ILE A 1 92 ? 1.601 2.948 -9.362 1.00 91.81 92 ILE A C 1
ATOM 711 O O . ILE A 1 92 ? 1.377 1.842 -9.847 1.00 91.81 92 ILE A O 1
ATOM 715 N N . HIS A 1 93 ? 2.472 3.793 -9.894 1.00 92.25 93 HIS A N 1
ATOM 716 C CA . HIS A 1 93 ? 3.231 3.551 -11.108 1.00 92.25 93 HIS A CA 1
ATOM 717 C C . HIS A 1 93 ? 4.727 3.491 -10.790 1.00 92.25 93 HIS A C 1
ATOM 719 O O . HIS A 1 93 ? 5.276 4.411 -10.189 1.00 92.25 93 HIS A O 1
ATOM 725 N N . PHE A 1 94 ? 5.392 2.416 -11.206 1.00 92.06 94 PHE A N 1
ATOM 726 C CA . PHE A 1 94 ? 6.845 2.317 -11.234 1.00 92.06 94 PHE A CA 1
ATOM 727 C C . PHE A 1 94 ? 7.371 2.467 -12.654 1.00 92.06 94 PHE A C 1
ATOM 729 O O . PHE A 1 94 ? 7.059 1.649 -13.518 1.00 92.06 94 PHE A O 1
ATOM 736 N N . ASP A 1 95 ? 8.240 3.447 -12.861 1.00 89.06 95 ASP A N 1
ATOM 737 C CA . ASP A 1 95 ? 8.997 3.624 -14.096 1.00 89.06 95 ASP A CA 1
ATOM 738 C C . ASP A 1 95 ? 10.356 2.916 -13.964 1.00 89.06 95 ASP A C 1
ATOM 740 O O . ASP A 1 95 ? 11.176 3.270 -13.111 1.00 89.06 95 ASP A O 1
ATOM 744 N N . LYS A 1 96 ? 10.616 1.910 -14.812 1.00 84.12 96 LYS A N 1
ATOM 745 C CA . LYS A 1 96 ? 11.860 1.119 -14.772 1.00 84.12 96 LYS A CA 1
ATOM 746 C C . LYS A 1 96 ? 13.083 1.894 -15.263 1.00 84.12 96 LYS A C 1
ATOM 748 O O . LYS A 1 96 ? 14.195 1.556 -14.855 1.00 84.12 96 LYS A O 1
ATOM 753 N N . LEU A 1 97 ? 12.901 2.905 -16.116 1.00 84.56 97 LEU A N 1
ATOM 754 C CA . LEU A 1 97 ? 13.981 3.748 -16.633 1.00 84.56 97 LEU A CA 1
ATOM 755 C C . LEU A 1 97 ? 14.460 4.715 -15.555 1.00 84.56 97 LEU A C 1
ATOM 757 O O . LEU A 1 97 ? 15.659 4.820 -15.298 1.00 84.56 97 LEU A O 1
ATOM 761 N N . THR A 1 98 ? 13.522 5.399 -14.899 1.00 86.69 98 THR A N 1
ATOM 762 C CA . THR A 1 98 ? 13.853 6.378 -13.855 1.00 86.69 98 THR A CA 1
ATOM 763 C C . THR A 1 98 ? 13.987 5.757 -12.466 1.00 86.69 98 THR A C 1
ATOM 765 O O . THR A 1 98 ? 14.526 6.401 -11.566 1.00 86.69 98 THR A O 1
ATOM 768 N N . LYS A 1 99 ? 13.547 4.502 -12.297 1.00 85.88 99 LYS A N 1
ATOM 769 C CA . LYS A 1 99 ? 13.452 3.775 -11.021 1.00 85.88 99 LYS A CA 1
ATOM 770 C C . LYS A 1 99 ? 12.643 4.536 -9.970 1.00 85.88 99 LYS A C 1
ATOM 772 O O . LYS A 1 99 ? 12.997 4.537 -8.791 1.00 85.88 99 LYS A O 1
ATOM 777 N N . LYS A 1 100 ? 11.574 5.207 -10.398 1.00 87.19 100 LYS A N 1
ATOM 778 C CA . LYS A 1 100 ? 10.725 6.023 -9.524 1.00 87.19 100 LYS A CA 1
ATOM 779 C C . LYS A 1 100 ? 9.344 5.416 -9.372 1.00 87.19 100 LYS A C 1
ATOM 781 O O . LYS A 1 100 ? 8.763 4.938 -10.341 1.00 87.19 100 LYS A O 1
ATOM 786 N N . TRP A 1 101 ? 8.832 5.510 -8.151 1.00 89.75 101 TRP A N 1
ATOM 787 C CA . TRP A 1 101 ? 7.450 5.213 -7.804 1.00 89.75 101 TRP A CA 1
ATOM 788 C C . TRP A 1 101 ? 6.648 6.515 -7.768 1.00 89.75 101 TRP A C 1
ATOM 790 O O . TRP A 1 101 ? 7.098 7.504 -7.188 1.00 89.75 101 TRP A O 1
ATOM 800 N N . LEU A 1 102 ? 5.478 6.522 -8.397 1.00 89.06 102 LEU A N 1
ATOM 801 C CA . LEU A 1 102 ? 4.575 7.664 -8.496 1.00 89.06 102 LEU A CA 1
ATOM 802 C C . LEU A 1 102 ? 3.175 7.225 -8.074 1.00 89.06 102 LEU A C 1
ATOM 804 O O . LEU A 1 102 ? 2.652 6.253 -8.608 1.00 89.06 102 LEU A O 1
ATOM 808 N N . LEU A 1 103 ? 2.568 7.940 -7.130 1.00 87.81 103 LEU A N 1
ATOM 809 C CA . LEU A 1 103 ? 1.159 7.766 -6.791 1.00 87.81 103 LEU A CA 1
ATOM 810 C C . LEU A 1 103 ? 0.334 8.761 -7.606 1.00 87.81 103 LEU A C 1
ATOM 812 O O . LEU A 1 103 ? 0.469 9.971 -7.425 1.00 87.81 103 LEU A O 1
ATOM 816 N N . ASN A 1 104 ? -0.550 8.247 -8.450 1.00 85.94 104 ASN A N 1
ATOM 817 C CA . ASN A 1 104 ? -1.473 9.045 -9.242 1.00 85.94 104 ASN A CA 1
ATOM 818 C C . ASN A 1 104 ? -2.910 8.833 -8.752 1.00 85.94 104 ASN A C 1
ATOM 820 O O . ASN A 1 104 ? -3.265 7.791 -8.191 1.00 85.94 104 ASN A O 1
ATOM 824 N N . ARG A 1 105 ? -3.761 9.834 -8.986 1.00 79.19 105 ARG A N 1
ATOM 825 C CA . ARG A 1 105 ? -5.205 9.603 -9.052 1.00 79.19 105 ARG A CA 1
ATOM 826 C C . ARG A 1 105 ? -5.541 9.209 -10.478 1.00 79.19 105 ARG A C 1
ATOM 828 O O . ARG A 1 105 ? -5.013 9.811 -11.408 1.00 79.19 105 ARG A O 1
ATOM 835 N N . ARG A 1 106 ? -6.436 8.238 -10.642 1.00 69.88 106 ARG A N 1
ATOM 836 C CA . ARG A 1 106 ? -7.054 8.012 -11.942 1.00 69.88 106 ARG A CA 1
ATOM 837 C C . ARG A 1 106 ? -7.885 9.238 -12.269 1.00 69.88 106 ARG A C 1
ATOM 839 O O . ARG A 1 106 ? -8.859 9.532 -11.576 1.00 69.88 106 ARG A O 1
ATOM 846 N N . ASP A 1 107 ? -7.515 9.925 -13.338 1.00 58.41 107 ASP A N 1
ATOM 847 C CA . ASP A 1 107 ? -8.440 10.829 -13.994 1.00 58.41 107 ASP A CA 1
ATOM 848 C C . ASP A 1 107 ? -9.572 9.954 -14.539 1.00 58.41 107 ASP A C 1
ATOM 850 O O . ASP A 1 107 ? -9.383 9.157 -15.461 1.00 58.41 107 ASP A O 1
ATOM 854 N N . LEU A 1 108 ? -10.742 10.028 -13.899 1.00 48.47 108 LEU A N 1
ATOM 855 C CA . LEU A 1 108 ? -11.968 9.450 -14.432 1.00 48.47 108 LEU A CA 1
ATOM 856 C C . LEU A 1 108 ? -12.186 10.095 -15.800 1.00 48.47 108 LEU A C 1
ATOM 858 O O . LEU A 1 108 ? -12.630 11.238 -15.877 1.00 48.47 108 LEU A O 1
ATOM 862 N N . ILE A 1 109 ? -11.848 9.383 -16.876 1.00 43.56 109 ILE A N 1
ATOM 863 C CA . ILE A 1 109 ? -12.294 9.763 -18.212 1.00 43.56 109 ILE A CA 1
ATOM 864 C C . ILE A 1 109 ? -13.824 9.697 -18.141 1.00 43.56 109 ILE A C 1
ATOM 866 O O . ILE A 1 109 ? -14.356 8.608 -17.898 1.00 43.56 109 ILE A O 1
ATOM 870 N N . PRO A 1 110 ? -14.544 10.828 -18.263 1.00 40.97 110 PRO A N 1
ATOM 871 C CA . PRO A 1 110 ? -15.992 10.779 -18.297 1.00 40.97 110 PRO A CA 1
ATOM 872 C C . PRO A 1 110 ? -16.376 10.030 -19.575 1.00 40.97 110 PRO A C 1
ATOM 874 O O . PRO A 1 110 ? -15.948 10.407 -20.668 1.00 40.97 110 PRO A O 1
ATOM 877 N N . PHE A 1 111 ? -17.110 8.931 -19.409 1.00 42.25 111 PHE A N 1
ATOM 878 C CA . PHE A 1 111 ? -17.819 8.284 -20.510 1.00 42.25 111 PHE A CA 1
ATOM 879 C C . PHE A 1 111 ? -18.910 9.210 -21.052 1.00 42.25 111 PHE A C 1
ATOM 881 O O . PHE A 1 111 ? -19.548 9.909 -20.229 1.00 42.25 111 PHE A O 1
#

Secondary structure (DSSP, 8-state):
-PPPHHHHHHHHHHHHHTT-S-HHHHHHHHHHHHTTSS--HHHHHHHHHHHHHTT--HHHHIIIIITT-TTEEEEEE-SSEEEEEESSSEEEEEETTTTEEEEEE------

Foldseek 3Di:
DDDDPVVLVVLVVQCVVVVNPDSVVSVVVVVVVVVVVQDDPVRLLVVLLVCVVVVHDPVCCCVPRVVVRQQFPDWDDDPAKIWTDGDAQWIWIAGPVVRHIDIDGNPPPDD

pLDDT: mean 82.97, std 11.59, range [40.97, 92.69]

Radius of gyration: 19.04 Å; chains: 1; bounding box: 41×32×51 Å